Protein AF-A0A2U8WCH0-F1 (afdb_monomer)

Secondary structure (DSSP, 8-state):
--TT--HHHHHHH-HHHHHTPPTTS-HHHHHHHHIIIIITTTT--SBTTB-HHHHHHH-HHHHHHT--HHHHIIIIITTTT--SBTTB-HHHHHHH-HHHHHHT--HHHHIIIIITTTT----

Mean predicted aligned error: 2.62 Å

Sequence (123 aa):
MTGDFDAGYYLAQNPDVAAATPAGRDASSWALQHYLNHGAGEGRDPNPYFDTSYYLAQNPDVAASGLNPMLHYQEFGWREGRNPSAAFDTNAYLEKYPDVAQAHIDPLEHYLQFGAQEGRILT

Structure (mmCIF, N/CA/C/O backbone):
data_AF-A0A2U8WCH0-F1
#
_entry.id   AF-A0A2U8WCH0-F1
#
loop_
_atom_site.group_PDB
_atom_site.id
_atom_site.type_symbol
_atom_site.label_atom_id
_atom_site.label_alt_id
_atom_site.label_comp_id
_atom_site.label_asym_id
_atom_site.label_entity_id
_atom_site.label_seq_id
_atom_site.pdbx_PDB_ins_code
_atom_site.Cartn_x
_atom_site.Cartn_y
_atom_site.Cartn_z
_atom_site.occupancy
_atom_site.B_iso_or_equiv
_atom_site.auth_seq_id
_atom_site.auth_comp_id
_atom_site.auth_asym_id
_atom_site.auth_atom_id
_atom_site.pdbx_PDB_model_num
ATOM 1 N N . MET A 1 1 ? 5.726 11.633 -2.650 1.00 47.94 1 MET A N 1
ATOM 2 C CA . MET A 1 1 ? 4.986 10.876 -1.627 1.00 47.94 1 MET A CA 1
ATOM 3 C C . MET A 1 1 ? 4.292 9.750 -2.348 1.00 47.94 1 MET A C 1
ATOM 5 O O . MET A 1 1 ? 3.491 10.031 -3.224 1.00 47.94 1 MET A O 1
ATOM 9 N N . THR A 1 2 ? 4.649 8.516 -2.043 1.00 62.00 2 THR A N 1
ATOM 10 C CA . THR A 1 2 ? 3.859 7.337 -2.411 1.00 62.00 2 THR A CA 1
ATOM 11 C C . THR A 1 2 ? 3.884 6.432 -1.196 1.00 62.00 2 THR A C 1
ATOM 13 O O . THR A 1 2 ? 4.420 5.348 -1.296 1.00 62.00 2 THR A O 1
ATOM 16 N N . GLY A 1 3 ? 3.461 6.949 -0.032 1.00 79.38 3 GLY A N 1
ATOM 17 C CA . GLY A 1 3 ? 3.783 6.436 1.313 1.00 79.38 3 GLY A CA 1
ATOM 18 C C . GLY A 1 3 ? 3.632 4.925 1.515 1.00 79.38 3 GLY A C 1
ATOM 19 O O . GLY A 1 3 ? 4.412 4.348 2.266 1.00 79.38 3 GLY A O 1
ATOM 20 N N . ASP A 1 4 ? 2.728 4.294 0.764 1.00 91.06 4 ASP A N 1
ATOM 21 C CA . ASP A 1 4 ? 2.444 2.857 0.812 1.00 91.06 4 ASP A CA 1
ATOM 22 C C . ASP A 1 4 ? 3.214 2.035 -0.230 1.00 91.06 4 ASP A C 1
ATOM 24 O O . ASP A 1 4 ? 3.039 0.828 -0.315 1.00 91.06 4 ASP A O 1
ATOM 28 N N . PHE A 1 5 ? 4.048 2.643 -1.066 1.00 97.31 5 PHE A N 1
ATOM 29 C CA . PHE A 1 5 ? 4.854 1.928 -2.047 1.00 97.31 5 PHE A CA 1
ATOM 30 C C . PHE A 1 5 ? 6.246 1.640 -1.487 1.00 97.31 5 PHE A C 1
ATOM 32 O O . PHE A 1 5 ? 7.052 2.553 -1.287 1.00 97.31 5 PHE A O 1
ATOM 39 N N . ASP A 1 6 ? 6.555 0.360 -1.310 1.00 96.88 6 ASP A N 1
ATOM 40 C CA . ASP A 1 6 ? 7.882 -0.114 -0.943 1.00 96.88 6 ASP A CA 1
ATOM 41 C C . ASP A 1 6 ? 8.604 -0.613 -2.199 1.00 96.88 6 ASP A C 1
ATOM 43 O O . ASP A 1 6 ? 8.414 -1.736 -2.667 1.00 96.88 6 ASP A O 1
ATOM 47 N N . ALA A 1 7 ? 9.475 0.234 -2.752 1.00 96.50 7 ALA A N 1
ATOM 48 C CA . ALA A 1 7 ? 10.252 -0.110 -3.937 1.00 96.50 7 ALA A CA 1
ATOM 49 C C . ALA A 1 7 ? 11.180 -1.316 -3.724 1.00 96.50 7 ALA A C 1
ATOM 51 O O . ALA A 1 7 ? 11.411 -2.081 -4.661 1.00 96.50 7 ALA A O 1
ATOM 52 N N . GLY A 1 8 ? 11.722 -1.484 -2.514 1.00 96.62 8 GLY A N 1
ATOM 53 C CA . GLY A 1 8 ? 12.614 -2.593 -2.192 1.00 96.62 8 GLY A CA 1
ATOM 54 C C . GLY A 1 8 ? 11.855 -3.914 -2.188 1.00 96.62 8 GLY A C 1
ATOM 55 O O . GLY A 1 8 ? 12.265 -4.858 -2.865 1.00 96.62 8 GLY A O 1
ATOM 56 N N . TYR A 1 9 ? 10.715 -3.950 -1.494 1.00 97.69 9 TYR A N 1
ATOM 57 C CA . TYR A 1 9 ? 9.790 -5.079 -1.528 1.00 97.69 9 TYR A CA 1
ATOM 58 C C . TYR A 1 9 ? 9.335 -5.376 -2.957 1.00 97.69 9 TYR A C 1
ATOM 60 O O . TYR A 1 9 ? 9.467 -6.507 -3.424 1.00 97.69 9 TYR A O 1
ATOM 68 N N . TYR A 1 10 ? 8.867 -4.357 -3.677 1.00 98.44 10 TYR A N 1
ATOM 69 C CA . TYR A 1 10 ? 8.320 -4.523 -5.014 1.00 98.44 10 TYR A CA 1
ATOM 70 C C . TYR A 1 10 ? 9.349 -5.109 -5.983 1.00 98.44 10 TYR A C 1
ATOM 72 O O . TYR A 1 10 ? 9.050 -6.073 -6.678 1.00 98.44 10 TYR A O 1
ATOM 80 N N . LEU A 1 11 ? 10.580 -4.592 -6.014 1.00 98.25 11 LEU A N 1
ATOM 81 C CA . LEU A 1 11 ? 11.630 -5.141 -6.878 1.00 98.25 11 LEU A CA 1
ATOM 82 C C . LEU A 1 11 ? 12.076 -6.544 -6.443 1.00 98.25 11 LEU A C 1
ATOM 84 O O . LEU A 1 11 ? 12.410 -7.362 -7.299 1.00 98.25 11 LEU A O 1
ATOM 88 N N . ALA A 1 12 ? 12.055 -6.847 -5.142 1.00 98.31 12 ALA A N 1
ATOM 89 C CA . ALA A 1 12 ? 12.371 -8.181 -4.640 1.00 98.31 12 ALA A CA 1
ATOM 90 C C . ALA A 1 12 ? 11.314 -9.227 -5.039 1.00 98.31 12 ALA A C 1
ATOM 92 O O . ALA A 1 12 ? 11.678 -10.350 -5.384 1.00 98.31 12 ALA A O 1
ATOM 93 N N . GLN A 1 13 ? 10.027 -8.862 -5.030 1.00 98.44 13 GLN A N 1
ATOM 94 C CA . GLN A 1 13 ? 8.932 -9.739 -5.467 1.00 98.44 13 GLN A CA 1
ATOM 95 C C . GLN A 1 13 ? 8.794 -9.822 -6.991 1.00 98.44 13 GLN A C 1
ATOM 97 O O . GLN A 1 13 ? 8.196 -10.765 -7.504 1.00 98.44 13 GLN A O 1
ATOM 102 N N . ASN A 1 14 ? 9.369 -8.865 -7.726 1.00 98.44 14 ASN A N 1
ATOM 103 C CA . ASN A 1 14 ? 9.230 -8.743 -9.176 1.00 98.44 14 ASN A CA 1
ATOM 104 C C . ASN A 1 14 ? 10.602 -8.710 -9.880 1.00 98.44 14 ASN A C 1
ATOM 106 O O . ASN A 1 14 ? 11.029 -7.654 -10.365 1.00 98.44 14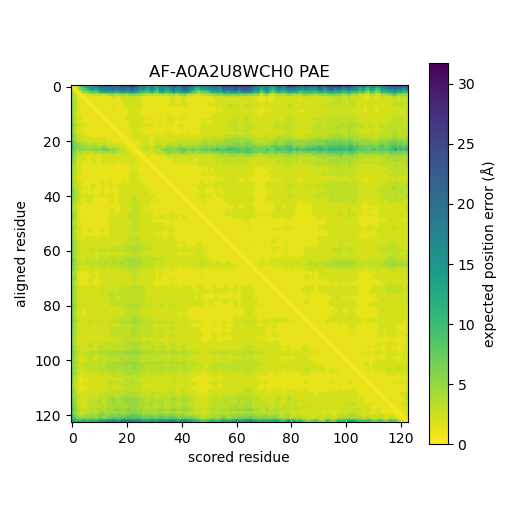 ASN A O 1
ATOM 110 N N . PRO A 1 15 ? 11.317 -9.856 -9.957 1.00 98.25 15 PRO A N 1
ATOM 111 C CA . PRO A 1 15 ? 12.658 -9.919 -10.540 1.00 98.25 15 PRO A CA 1
ATOM 112 C C . PRO A 1 15 ? 12.717 -9.507 -12.014 1.00 98.25 15 PRO A C 1
ATOM 114 O O . PRO A 1 15 ? 13.752 -9.029 -12.474 1.00 98.25 15 PRO A O 1
ATOM 117 N N . ASP A 1 16 ? 11.619 -9.676 -12.753 1.00 98.56 16 ASP A N 1
ATOM 118 C CA . ASP A 1 16 ? 11.474 -9.216 -14.134 1.00 98.56 16 ASP A CA 1
ATOM 119 C C . ASP A 1 16 ? 11.569 -7.686 -14.230 1.00 98.56 16 ASP A C 1
ATOM 121 O O . ASP A 1 16 ? 12.306 -7.155 -15.062 1.00 98.56 16 ASP A O 1
ATOM 125 N N . VAL A 1 17 ? 10.911 -6.972 -13.314 1.00 98.31 17 VAL A N 1
ATOM 126 C CA . VAL A 1 17 ? 10.961 -5.507 -13.233 1.00 98.31 17 VAL A CA 1
ATOM 127 C C . VAL A 1 17 ? 12.332 -5.042 -12.756 1.00 98.31 17 VAL A C 1
ATOM 129 O O . VAL A 1 17 ? 12.883 -4.083 -13.300 1.00 98.31 17 VAL A O 1
ATOM 132 N N . ALA A 1 18 ? 12.919 -5.739 -11.779 1.00 97.69 18 ALA A N 1
ATOM 133 C CA . ALA A 1 18 ? 14.263 -5.443 -11.292 1.00 97.69 18 ALA A CA 1
ATOM 134 C C . ALA A 1 18 ? 15.319 -5.586 -12.394 1.00 97.69 18 ALA A C 1
ATOM 136 O O . ALA A 1 18 ? 16.123 -4.670 -12.590 1.00 97.69 18 ALA A O 1
ATOM 137 N N . ALA A 1 19 ? 15.274 -6.674 -13.166 1.00 97.44 19 ALA A N 1
ATOM 138 C CA . ALA A 1 19 ? 16.180 -6.909 -14.289 1.00 97.44 19 ALA A CA 1
ATOM 139 C C . ALA A 1 19 ? 16.009 -5.885 -15.425 1.00 97.44 19 ALA A C 1
ATOM 141 O O . ALA A 1 19 ? 16.964 -5.603 -16.146 1.00 97.44 19 ALA A O 1
ATOM 142 N N . ALA A 1 20 ? 14.815 -5.305 -15.567 1.00 97.06 20 ALA A N 1
ATOM 143 C CA . ALA A 1 20 ? 14.510 -4.288 -16.568 1.00 97.06 20 ALA A CA 1
ATOM 144 C C . ALA A 1 20 ? 14.905 -2.856 -16.156 1.00 97.06 20 ALA A C 1
ATOM 146 O O . ALA A 1 20 ? 14.677 -1.926 -16.932 1.00 97.06 20 ALA A O 1
ATOM 147 N N . THR A 1 21 ? 15.500 -2.651 -14.972 1.00 95.62 21 THR A N 1
ATOM 148 C CA . THR A 1 21 ? 15.913 -1.317 -14.505 1.00 95.62 21 THR A CA 1
ATOM 149 C C . THR A 1 21 ? 16.948 -0.705 -15.462 1.00 95.62 21 THR A C 1
ATOM 151 O O . THR A 1 21 ? 18.054 -1.237 -15.589 1.00 95.62 21 THR A O 1
ATOM 154 N N . PRO A 1 22 ? 16.647 0.426 -16.132 1.00 94.25 22 PRO A N 1
ATOM 155 C CA . PRO A 1 22 ? 17.587 1.050 -17.056 1.00 94.25 22 PRO A CA 1
ATOM 156 C C . PRO A 1 22 ? 18.856 1.539 -16.350 1.00 94.25 22 PRO A C 1
ATOM 158 O O . PRO A 1 22 ? 18.798 2.101 -15.254 1.00 94.25 22 PRO A O 1
ATOM 161 N N . ALA A 1 23 ? 20.008 1.393 -17.007 1.00 92.81 23 ALA A N 1
ATOM 162 C CA . ALA A 1 23 ? 21.273 1.900 -16.486 1.00 92.81 23 ALA A CA 1
ATOM 163 C C . ALA A 1 23 ? 21.193 3.412 -16.202 1.00 92.81 23 ALA A C 1
ATOM 165 O O . ALA A 1 23 ? 20.728 4.190 -17.034 1.00 92.81 23 ALA A O 1
ATOM 166 N N . GLY A 1 24 ? 21.652 3.823 -15.018 1.00 91.12 24 GLY A N 1
ATOM 167 C CA . GLY A 1 24 ? 21.625 5.222 -14.579 1.00 91.12 24 GLY A CA 1
ATOM 168 C C . GLY A 1 24 ? 20.251 5.732 -14.127 1.00 91.12 24 GLY A C 1
ATOM 169 O O . GLY A 1 24 ? 20.147 6.897 -13.745 1.00 91.12 24 GLY A O 1
ATOM 170 N N . ARG A 1 25 ? 19.207 4.894 -14.140 1.00 92.38 25 ARG A N 1
ATOM 171 C CA . ARG A 1 25 ? 17.898 5.234 -13.580 1.00 92.38 25 ARG A CA 1
ATOM 172 C C . ARG A 1 25 ? 17.844 4.880 -12.094 1.00 92.38 25 ARG A C 1
ATOM 174 O O . ARG A 1 25 ? 18.312 3.821 -11.690 1.00 92.38 25 ARG A O 1
ATOM 181 N N . ASP A 1 26 ? 17.237 5.754 -11.294 1.00 95.00 26 ASP A N 1
ATOM 182 C CA . ASP A 1 26 ? 16.922 5.448 -9.897 1.00 95.00 26 ASP A CA 1
ATOM 183 C C . ASP A 1 26 ? 15.940 4.267 -9.813 1.00 95.00 26 ASP A C 1
ATOM 185 O O . ASP A 1 26 ? 14.867 4.298 -10.426 1.00 95.00 2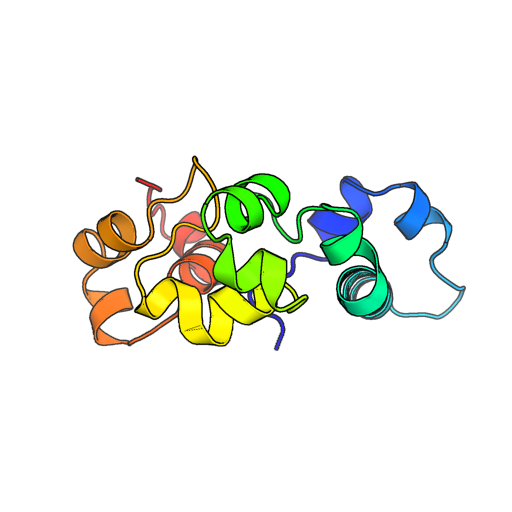6 ASP A O 1
ATOM 189 N N . ALA A 1 27 ? 16.320 3.230 -9.063 1.00 94.44 27 ALA A N 1
ATOM 190 C CA . ALA A 1 27 ? 15.567 1.982 -8.966 1.00 94.44 27 ALA A CA 1
ATOM 191 C C . ALA A 1 27 ? 14.192 2.197 -8.321 1.00 94.44 27 ALA A C 1
ATOM 193 O O . ALA A 1 27 ? 13.205 1.631 -8.787 1.00 94.44 27 ALA A O 1
ATOM 194 N N . SER A 1 28 ? 14.100 3.070 -7.314 1.00 95.25 28 SER A N 1
ATOM 195 C CA . SER A 1 28 ? 12.834 3.375 -6.643 1.00 95.25 28 SER A CA 1
ATOM 196 C C . SER A 1 28 ? 11.861 4.097 -7.570 1.00 95.25 28 SER A C 1
ATOM 198 O O . SER A 1 28 ? 10.704 3.700 -7.703 1.00 95.25 28 SER A O 1
ATOM 200 N N . SER A 1 29 ? 12.345 5.110 -8.290 1.00 95.50 29 SER A N 1
ATOM 201 C CA . SER A 1 29 ? 11.562 5.837 -9.294 1.00 95.50 29 SER A CA 1
ATOM 202 C C . SER A 1 29 ? 11.149 4.947 -10.471 1.00 95.50 29 SER A C 1
ATOM 204 O O . SER A 1 29 ? 10.086 5.146 -11.061 1.00 95.50 29 SER A O 1
ATOM 206 N N . TRP A 1 30 ? 11.987 3.978 -10.851 1.00 97.06 30 TRP A N 1
ATOM 207 C CA . TRP A 1 30 ? 11.646 2.964 -11.849 1.00 97.06 30 TRP A CA 1
ATOM 208 C C . TRP A 1 30 ? 10.533 2.035 -11.359 1.00 97.06 30 TRP A C 1
ATOM 210 O O . TRP A 1 30 ? 9.508 1.919 -12.029 1.00 97.06 30 TRP A O 1
ATOM 220 N N . ALA A 1 31 ? 10.713 1.433 -10.183 1.00 97.94 31 ALA A N 1
ATOM 221 C CA . ALA A 1 31 ? 9.768 0.511 -9.565 1.00 97.94 31 ALA A CA 1
ATOM 222 C C . ALA A 1 31 ? 8.383 1.143 -9.412 1.00 97.94 31 ALA A C 1
ATOM 224 O O . ALA A 1 31 ? 7.384 0.560 -9.835 1.00 97.94 31 ALA A O 1
ATOM 225 N N . LEU A 1 32 ? 8.340 2.369 -8.884 1.00 97.19 32 LEU A N 1
ATOM 226 C CA . LEU A 1 32 ? 7.093 3.092 -8.695 1.00 97.19 32 LEU A CA 1
ATOM 227 C C . LEU A 1 32 ? 6.399 3.364 -10.032 1.00 97.19 32 LEU A C 1
ATOM 229 O O . LEU A 1 32 ? 5.205 3.110 -10.164 1.00 97.19 32 LEU A O 1
ATOM 233 N N . GLN A 1 33 ? 7.132 3.841 -11.045 1.00 97.19 33 GLN A N 1
ATOM 234 C CA . GLN A 1 33 ? 6.536 4.068 -12.362 1.00 97.19 33 GLN A CA 1
ATOM 235 C C . GLN A 1 33 ? 6.000 2.763 -12.966 1.00 97.19 33 GLN A C 1
ATOM 237 O O . GLN A 1 33 ? 4.913 2.768 -13.540 1.00 97.19 33 GLN A O 1
ATOM 242 N N . HIS A 1 34 ? 6.732 1.653 -12.828 1.00 98.25 34 HIS A N 1
ATOM 243 C CA . HIS A 1 34 ? 6.256 0.355 -13.299 1.00 98.25 34 HIS A CA 1
ATOM 244 C C . HIS A 1 34 ? 4.964 -0.051 -12.591 1.00 98.25 34 HIS A C 1
ATOM 246 O O . HIS A 1 34 ? 4.003 -0.444 -13.245 1.00 98.25 34 HIS A O 1
ATOM 252 N N . TYR A 1 35 ? 4.913 0.061 -11.263 1.00 98.25 35 TYR A N 1
ATOM 253 C CA . TYR A 1 35 ? 3.716 -0.267 -10.495 1.00 98.25 35 TYR A CA 1
ATOM 254 C C . TYR A 1 35 ? 2.501 0.567 -10.9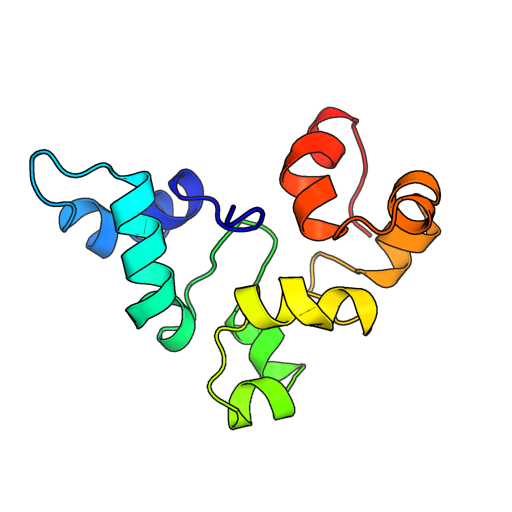09 1.00 98.25 35 TYR A C 1
ATOM 256 O O . TYR A 1 35 ? 1.442 0.008 -11.194 1.00 98.25 35 TYR A O 1
ATOM 264 N N . LEU A 1 36 ? 2.670 1.888 -11.000 1.00 96.75 36 LEU A N 1
ATOM 265 C CA . LEU A 1 36 ? 1.586 2.802 -11.351 1.00 96.75 36 LEU A CA 1
ATOM 266 C C . LEU A 1 36 ? 1.042 2.559 -12.765 1.00 96.75 36 LEU A C 1
ATOM 268 O O . LEU A 1 36 ? -0.165 2.653 -12.965 1.00 96.75 36 LEU A O 1
ATOM 272 N N . ASN A 1 37 ? 1.913 2.233 -13.724 1.00 97.38 37 ASN A N 1
ATOM 273 C CA . ASN A 1 37 ? 1.525 2.062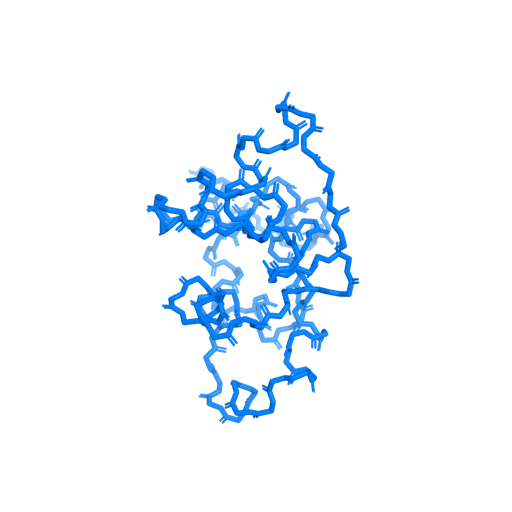 -15.127 1.00 97.38 37 ASN A CA 1
ATOM 274 C C . ASN A 1 37 ? 1.090 0.633 -15.485 1.00 97.38 37 ASN A C 1
ATOM 276 O O . ASN A 1 37 ? 0.325 0.454 -16.430 1.00 97.38 37 ASN A O 1
ATOM 280 N N . HIS A 1 38 ? 1.614 -0.373 -14.781 1.00 98.00 38 HIS A N 1
ATOM 281 C CA . HIS A 1 38 ? 1.472 -1.786 -15.143 1.00 98.00 38 HIS A CA 1
ATOM 282 C C . HIS A 1 38 ? 1.164 -2.656 -13.927 1.00 98.00 38 HIS A C 1
ATOM 284 O O . HIS A 1 38 ? 0.151 -3.349 -13.909 1.00 98.00 38 HIS A O 1
ATOM 290 N N . GLY A 1 39 ? 2.004 -2.589 -12.890 1.00 97.94 39 GLY A N 1
ATOM 291 C CA . GLY A 1 39 ? 1.994 -3.563 -11.797 1.00 97.94 39 GLY A CA 1
ATOM 292 C C . GLY A 1 39 ? 0.660 -3.698 -11.071 1.00 97.94 39 GLY A C 1
ATOM 293 O O . GLY A 1 39 ? 0.235 -4.816 -10.804 1.00 97.94 39 GLY A O 1
ATOM 294 N N . ALA A 1 40 ? -0.034 -2.589 -10.818 1.00 97.50 40 ALA A N 1
ATOM 295 C CA . ALA A 1 40 ? -1.368 -2.629 -10.225 1.00 97.50 40 ALA A CA 1
ATOM 296 C C . ALA A 1 40 ? -2.387 -3.390 -11.093 1.00 97.50 40 ALA A C 1
ATOM 298 O O . ALA A 1 40 ? -3.144 -4.210 -10.582 1.00 97.50 40 ALA A O 1
ATOM 299 N N . GLY A 1 41 ? -2.388 -3.151 -12.409 1.00 96.88 41 GLY A N 1
ATOM 300 C CA . GLY A 1 41 ? -3.260 -3.865 -13.349 1.00 96.88 41 GLY A CA 1
ATOM 301 C C . GLY A 1 41 ? -2.865 -5.333 -13.540 1.00 96.88 41 GLY A C 1
ATOM 302 O O . GLY A 1 41 ? -3.699 -6.158 -13.898 1.00 96.88 41 GLY A O 1
ATOM 303 N N . GLU A 1 42 ? -1.606 -5.665 -13.263 1.00 97.94 42 GLU A N 1
ATOM 304 C CA . GLU A 1 42 ? -1.075 -7.030 -13.245 1.00 97.94 42 GLU A CA 1
ATOM 305 C C . GLU A 1 42 ? -1.320 -7.751 -11.907 1.00 97.94 42 GLU A C 1
ATOM 307 O O . GLU A 1 42 ? -0.941 -8.912 -11.765 1.00 97.94 42 GLU A O 1
ATOM 312 N N . GLY A 1 43 ? -1.948 -7.090 -10.927 1.00 98.06 43 GLY A N 1
ATOM 313 C CA . GLY A 1 43 ? -2.240 -7.672 -9.618 1.00 98.06 43 GLY A CA 1
ATOM 314 C C . GLY A 1 43 ? -1.031 -7.782 -8.685 1.00 98.06 43 GLY A C 1
ATOM 315 O O . GLY A 1 43 ? -1.082 -8.566 -7.744 1.00 98.06 43 GLY A O 1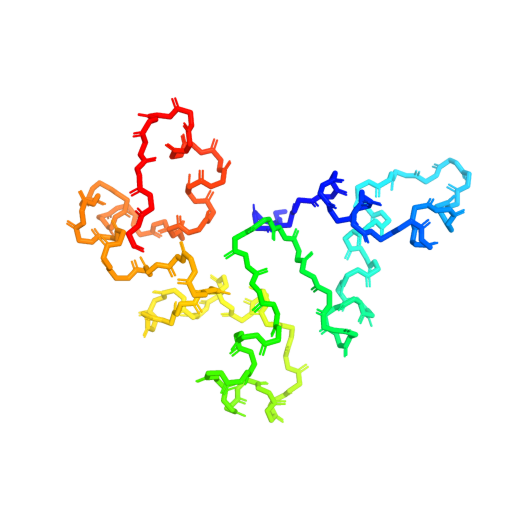
ATOM 316 N N . ARG A 1 44 ? 0.058 -7.045 -8.944 1.00 98.62 44 ARG A N 1
ATOM 317 C CA . ARG A 1 44 ? 1.273 -7.054 -8.111 1.00 98.62 44 ARG A CA 1
ATOM 318 C C . ARG A 1 44 ? 1.072 -6.222 -6.847 1.00 98.62 44 ARG A C 1
ATOM 320 O O . ARG A 1 44 ? 0.387 -5.202 -6.882 1.00 98.62 44 ARG A O 1
ATOM 327 N N . ASP A 1 45 ? 1.739 -6.603 -5.767 1.00 98.69 45 ASP A N 1
ATOM 328 C CA . ASP A 1 45 ? 1.575 -5.955 -4.464 1.00 98.69 45 ASP A CA 1
ATOM 329 C C . ASP A 1 45 ? 2.609 -4.834 -4.249 1.00 98.69 45 ASP A C 1
ATOM 331 O O . ASP A 1 45 ? 3.804 -5.064 -4.456 1.00 98.69 45 ASP A O 1
ATOM 335 N N . PRO A 1 46 ? 2.197 -3.613 -3.851 1.00 98.25 46 PRO A N 1
ATOM 336 C CA . PRO A 1 46 ? 3.099 -2.468 -3.697 1.00 98.25 46 PRO A CA 1
ATOM 337 C C . PRO A 1 46 ? 3.932 -2.498 -2.410 1.00 98.25 46 PRO A C 1
ATOM 339 O O . PRO A 1 46 ? 4.945 -1.804 -2.327 1.00 98.25 46 PRO A O 1
ATOM 342 N N . ASN A 1 47 ? 3.500 -3.257 -1.401 1.00 98.00 47 ASN A N 1
ATOM 343 C CA . ASN A 1 47 ? 4.158 -3.413 -0.105 1.00 98.00 47 ASN A CA 1
ATOM 344 C C . ASN A 1 47 ? 3.710 -4.737 0.560 1.00 98.00 47 ASN A C 1
ATOM 346 O O . ASN A 1 47 ? 2.769 -5.362 0.075 1.00 98.00 47 ASN A O 1
ATOM 350 N N . PRO A 1 48 ? 4.325 -5.163 1.681 1.00 97.12 48 PRO A N 1
ATOM 351 C CA . PRO A 1 48 ? 4.012 -6.445 2.327 1.00 97.12 48 PRO A CA 1
ATOM 352 C C . PRO A 1 48 ? 2.585 -6.618 2.879 1.00 97.12 48 PRO A C 1
ATOM 354 O O . PRO A 1 48 ? 2.207 -7.740 3.206 1.00 97.12 48 PRO A O 1
ATOM 357 N N . TYR A 1 49 ? 1.826 -5.535 3.057 1.00 98.00 49 TYR A N 1
ATOM 358 C CA . TYR A 1 49 ? 0.529 -5.523 3.748 1.00 98.00 49 TYR A CA 1
ATOM 359 C C . TYR A 1 49 ? -0.625 -5.011 2.878 1.00 98.00 49 TYR A C 1
ATOM 361 O O . TYR A 1 49 ? -1.756 -4.909 3.361 1.00 98.00 49 TYR A O 1
ATOM 369 N N . PHE A 1 50 ? -0.361 -4.730 1.602 1.00 98.50 50 PHE A N 1
ATOM 370 C CA . PHE A 1 50 ? -1.373 -4.426 0.601 1.00 98.50 50 PHE A CA 1
ATOM 371 C C . PHE A 1 50 ? -1.425 -5.565 -0.410 1.00 98.50 50 PHE A C 1
ATOM 373 O O . PHE A 1 50 ? -0.451 -5.796 -1.117 1.00 98.50 50 PHE A O 1
ATOM 380 N N . ASP A 1 51 ? -2.563 -6.247 -0.480 1.00 98.75 51 ASP A N 1
ATOM 381 C CA . ASP A 1 51 ? -2.815 -7.311 -1.450 1.00 98.75 51 ASP A CA 1
ATOM 382 C C . ASP A 1 51 ? -3.746 -6.752 -2.525 1.00 98.75 51 ASP A C 1
ATOM 384 O O . ASP A 1 51 ? -4.934 -6.500 -2.292 1.00 98.75 51 ASP A O 1
ATOM 388 N N . THR A 1 52 ? -3.192 -6.531 -3.713 1.00 98.56 52 THR A N 1
ATOM 389 C CA . THR A 1 52 ? -3.899 -5.900 -4.829 1.00 98.56 52 THR A CA 1
ATOM 390 C C . THR A 1 52 ? -5.102 -6.723 -5.275 1.00 98.56 52 THR A C 1
ATOM 392 O O . THR A 1 52 ? -6.177 -6.178 -5.545 1.00 98.56 52 THR A O 1
ATOM 395 N N . SER A 1 53 ? -4.939 -8.043 -5.335 1.00 98.50 53 SER A N 1
ATOM 396 C CA . SER A 1 53 ? -5.991 -8.949 -5.793 1.00 98.50 53 SER A CA 1
ATOM 397 C C . SER A 1 53 ? -7.119 -9.038 -4.768 1.00 98.50 53 SER A C 1
ATOM 399 O O . SER A 1 53 ? -8.295 -8.954 -5.132 1.00 98.50 53 SER A O 1
ATOM 401 N N . TYR A 1 54 ? -6.774 -9.145 -3.484 1.00 98.75 54 TYR A N 1
ATOM 402 C CA . TYR A 1 54 ? -7.726 -9.082 -2.381 1.00 98.75 54 TYR A CA 1
ATOM 403 C C . TYR A 1 54 ? -8.490 -7.760 -2.394 1.00 98.75 54 TYR A C 1
ATOM 405 O O . TYR A 1 54 ? -9.721 -7.768 -2.359 1.00 98.75 54 TYR A O 1
ATOM 413 N N . TYR A 1 55 ? -7.784 -6.630 -2.489 1.00 98.75 55 TYR A N 1
ATOM 414 C CA . TYR A 1 55 ? -8.408 -5.315 -2.428 1.00 98.75 55 TYR A CA 1
ATOM 415 C C . TYR A 1 55 ? -9.429 -5.131 -3.548 1.00 98.75 55 TYR A C 1
ATOM 417 O O . TYR A 1 55 ? -10.558 -4.726 -3.285 1.00 98.75 55 TYR A O 1
ATOM 425 N N . LEU A 1 56 ? -9.083 -5.487 -4.787 1.00 98.69 56 LEU A N 1
ATOM 426 C CA . LEU A 1 56 ? -10.009 -5.389 -5.917 1.00 98.69 56 LEU A CA 1
ATOM 427 C C . LEU A 1 56 ? -11.186 -6.369 -5.799 1.00 98.69 56 LEU A C 1
ATOM 429 O O . LEU A 1 56 ? -12.305 -6.022 -6.174 1.00 98.69 56 LEU A O 1
ATOM 433 N N . ALA A 1 57 ? -10.971 -7.564 -5.243 1.00 98.50 57 ALA A N 1
ATOM 434 C CA . ALA A 1 57 ? -12.044 -8.528 -5.006 1.00 98.50 57 ALA A CA 1
ATOM 435 C C . ALA A 1 57 ? -13.042 -8.054 -3.934 1.00 98.50 57 ALA A C 1
ATOM 437 O O . ALA A 1 57 ? -14.244 -8.278 -4.079 1.00 98.50 57 ALA A O 1
ATOM 438 N N . GLN A 1 58 ? -12.562 -7.388 -2.877 1.00 98.62 58 GLN A N 1
ATOM 439 C CA . GLN A 1 58 ? -13.415 -6.820 -1.826 1.00 98.62 58 GLN A CA 1
ATOM 440 C C . GLN A 1 58 ? -14.081 -5.502 -2.239 1.00 98.62 58 GLN A C 1
ATOM 442 O O . GLN A 1 58 ? -15.082 -5.111 -1.644 1.00 98.62 58 GLN A O 1
ATOM 447 N N . ASN A 1 59 ? -13.554 -4.829 -3.266 1.00 98.56 59 ASN A N 1
ATOM 448 C CA . ASN A 1 59 ? -13.993 -3.505 -3.698 1.00 98.56 59 ASN A CA 1
ATOM 449 C C . ASN A 1 59 ? -14.352 -3.487 -5.199 1.00 98.56 59 ASN A C 1
ATOM 451 O O . ASN A 1 59 ? -13.603 -2.930 -6.012 1.00 98.56 59 ASN A O 1
ATOM 455 N N . PRO A 1 60 ? -15.496 -4.085 -5.599 1.00 98.38 60 PRO A N 1
ATOM 456 C CA . PRO A 1 60 ? -15.887 -4.186 -7.007 1.00 98.38 60 PRO A CA 1
ATOM 457 C C . PRO A 1 60 ? -16.087 -2.836 -7.704 1.00 98.38 60 PRO A C 1
ATOM 459 O O . PRO A 1 60 ? -15.934 -2.746 -8.919 1.00 98.38 60 PRO A O 1
ATOM 462 N N . ASP A 1 61 ? -16.428 -1.788 -6.954 1.00 98.44 61 ASP A N 1
ATOM 463 C CA . ASP A 1 61 ? -16.528 -0.412 -7.441 1.00 98.44 61 ASP A CA 1
ATOM 464 C C . ASP A 1 61 ? -15.165 0.129 -7.895 1.00 98.44 61 ASP A C 1
ATOM 466 O O . ASP A 1 61 ? -15.052 0.705 -8.980 1.00 98.44 61 ASP A O 1
ATOM 470 N N . VAL A 1 62 ? -14.110 -0.142 -7.123 1.00 98.25 62 VAL A N 1
ATOM 471 C CA . VAL A 1 62 ? -12.731 0.221 -7.476 1.00 98.25 62 VAL A CA 1
ATOM 472 C C . VAL A 1 62 ? -12.279 -0.582 -8.687 1.00 98.25 62 VAL A C 1
ATOM 474 O O . VAL A 1 62 ? -11.775 -0.002 -9.649 1.00 98.25 62 VAL A O 1
ATOM 477 N N . ALA A 1 63 ? -12.547 -1.891 -8.701 1.00 97.81 63 ALA A N 1
ATOM 478 C CA . ALA A 1 63 ? -12.240 -2.744 -9.846 1.00 97.81 63 ALA A CA 1
ATOM 479 C C . ALA A 1 63 ? -12.928 -2.263 -11.136 1.00 97.81 63 ALA A C 1
ATOM 481 O O . ALA A 1 63 ? -12.287 -2.183 -12.183 1.00 97.81 63 ALA A O 1
ATOM 482 N N . ALA A 1 64 ? -14.206 -1.880 -11.064 1.00 97.94 64 ALA A N 1
ATOM 483 C CA . ALA A 1 64 ? -14.951 -1.356 -12.208 1.00 97.94 64 ALA A CA 1
ATOM 484 C C . ALA A 1 64 ? -14.459 0.028 -12.668 1.00 97.94 64 ALA A C 1
ATOM 486 O O . ALA A 1 64 ? -14.570 0.350 -13.851 1.00 97.94 64 ALA A O 1
ATOM 487 N N . SER A 1 65 ? -13.916 0.843 -11.758 1.00 96.75 65 SER A N 1
ATOM 488 C CA . SER A 1 65 ? -13.387 2.174 -12.083 1.00 96.75 65 SER A CA 1
ATOM 489 C C . SER A 1 65 ? -12.062 2.138 -12.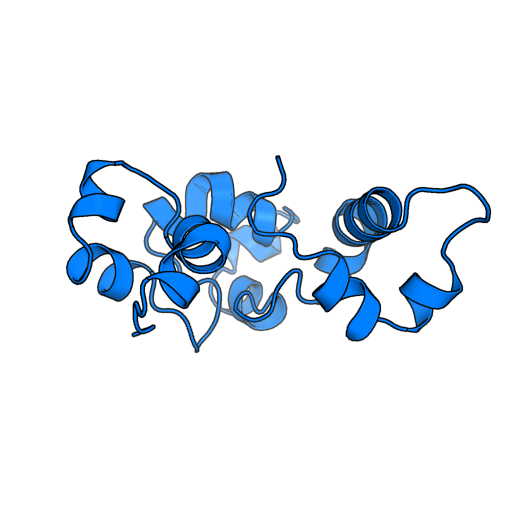856 1.00 96.75 65 SER A C 1
ATOM 491 O O . SER A 1 65 ? -11.733 3.099 -13.550 1.00 96.75 65 SER A O 1
ATOM 493 N N . GLY A 1 66 ? -11.291 1.052 -12.726 1.00 94.75 66 GLY A N 1
ATOM 494 C CA . GLY A 1 66 ? -9.933 0.950 -13.268 1.00 94.75 66 GLY A CA 1
ATOM 495 C C . GLY A 1 66 ? -8.899 1.836 -12.560 1.00 94.75 66 GLY A C 1
ATOM 496 O O . GLY A 1 66 ? -7.785 1.982 -13.062 1.00 94.75 66 GLY A O 1
ATOM 497 N N . LEU A 1 67 ? -9.244 2.444 -11.418 1.00 95.81 67 LEU A N 1
ATOM 498 C CA . LEU A 1 67 ? -8.295 3.188 -10.591 1.00 95.81 67 LEU A CA 1
ATOM 499 C C . LEU A 1 67 ? -7.216 2.259 -10.024 1.00 95.81 67 LEU A C 1
ATOM 501 O O . LEU A 1 67 ? -7.458 1.086 -9.739 1.00 95.81 67 LEU A O 1
ATOM 505 N N . ASN A 1 68 ? -6.019 2.809 -9.807 1.00 97.50 68 ASN A N 1
ATOM 506 C CA . ASN A 1 68 ? -4.967 2.094 -9.096 1.00 97.50 68 ASN A CA 1
ATOM 507 C C . ASN A 1 68 ? -5.430 1.828 -7.644 1.00 97.50 68 ASN A C 1
ATOM 509 O O . ASN A 1 68 ? -5.763 2.785 -6.941 1.00 97.50 68 ASN A O 1
ATOM 513 N N . PRO A 1 69 ? -5.444 0.569 -7.175 1.00 98.12 69 PRO A N 1
ATOM 514 C CA . PRO A 1 69 ? -6.038 0.202 -5.893 1.00 98.12 69 PRO A CA 1
ATOM 515 C C . PRO A 1 69 ? -5.284 0.779 -4.693 1.00 98.12 69 PRO A C 1
ATOM 517 O O . PRO A 1 69 ? -5.924 1.201 -3.734 1.00 98.12 69 PRO A O 1
ATOM 520 N N . MET A 1 70 ? -3.951 0.874 -4.760 1.00 97.81 70 MET A N 1
ATOM 521 C CA . MET A 1 70 ? -3.159 1.518 -3.705 1.00 97.81 70 MET A CA 1
ATOM 522 C C . MET A 1 70 ? -3.488 3.009 -3.618 1.00 97.81 70 MET A C 1
ATOM 524 O O . MET A 1 70 ? -3.754 3.509 -2.532 1.00 97.81 70 MET A O 1
ATOM 528 N N . LEU A 1 71 ? -3.537 3.713 -4.757 1.00 97.19 71 LEU A N 1
ATOM 529 C CA . LEU A 1 71 ? -3.897 5.137 -4.758 1.00 97.19 71 LEU A CA 1
ATOM 530 C C . LEU A 1 71 ? -5.327 5.356 -4.253 1.00 97.19 71 LEU A C 1
ATOM 532 O O . LEU A 1 71 ? -5.560 6.259 -3.456 1.00 97.19 71 LEU A O 1
ATOM 536 N N . HIS A 1 72 ? -6.272 4.502 -4.657 1.00 97.94 72 HIS A N 1
ATOM 537 C CA . HIS A 1 72 ? -7.638 4.564 -4.145 1.00 97.94 72 HIS A CA 1
ATOM 538 C C . HIS A 1 72 ? -7.679 4.382 -2.624 1.00 97.94 72 HIS A C 1
ATOM 540 O O . HIS A 1 72 ? -8.375 5.120 -1.927 1.00 97.94 72 HIS A O 1
ATOM 546 N N . TYR A 1 73 ? -6.938 3.408 -2.094 1.00 98.19 73 TYR A N 1
ATOM 547 C CA . TYR A 1 73 ? -6.870 3.184 -0.658 1.00 98.19 73 TYR A CA 1
ATOM 548 C C . TYR A 1 73 ? -6.333 4.405 0.094 1.00 98.19 73 TYR A C 1
ATOM 550 O O . TYR A 1 73 ? -6.988 4.857 1.032 1.00 98.19 73 TYR A O 1
ATOM 558 N N . GLN A 1 74 ? -5.218 4.971 -0.375 1.00 96.12 74 GLN A N 1
ATOM 559 C CA . GLN A 1 74 ? -4.572 6.144 0.221 1.00 96.12 74 GLN A CA 1
ATOM 560 C C . GLN A 1 74 ? -5.469 7.388 0.223 1.00 96.12 74 GLN A C 1
ATOM 562 O O . GLN A 1 74 ? -5.502 8.152 1.192 1.00 96.12 74 GLN A O 1
ATOM 567 N N . GLU A 1 75 ? -6.195 7.616 -0.873 1.00 95.62 75 GLU A N 1
ATOM 568 C CA . GLU A 1 75 ? -7.039 8.802 -1.029 1.00 95.62 75 GLU A CA 1
ATOM 569 C C . GLU A 1 75 ? -8.396 8.660 -0.323 1.00 95.62 75 GLU A C 1
ATOM 571 O O . GLU A 1 75 ? -8.890 9.626 0.273 1.00 95.62 75 GLU A O 1
ATOM 576 N N . PHE A 1 76 ? -8.989 7.463 -0.364 1.00 97.19 76 PHE A N 1
ATOM 577 C CA . PHE A 1 76 ? -10.367 7.216 0.070 1.00 97.19 76 PHE A CA 1
ATOM 578 C C . PHE A 1 76 ? -10.497 5.993 0.973 1.00 97.19 76 PHE A C 1
ATOM 580 O O . PHE A 1 76 ? -11.120 6.070 2.032 1.00 97.19 76 PHE A O 1
ATOM 587 N N . GLY A 1 77 ? -9.916 4.863 0.569 1.00 97.94 77 GLY A N 1
ATOM 588 C CA . GLY A 1 77 ? -10.271 3.559 1.118 1.00 97.94 77 GLY A CA 1
ATOM 589 C C . GLY A 1 77 ? -10.078 3.419 2.625 1.00 97.94 77 GLY A C 1
ATOM 590 O O . GLY A 1 77 ? -10.963 2.868 3.277 1.00 97.94 77 GLY A O 1
ATOM 591 N N . TRP A 1 78 ? -8.997 3.950 3.203 1.00 97.94 78 TRP A N 1
ATOM 592 C CA . TRP A 1 78 ? -8.807 3.855 4.656 1.00 97.94 78 TRP A CA 1
ATOM 593 C C . TRP A 1 78 ? -9.840 4.675 5.444 1.00 97.94 78 TRP A C 1
ATOM 595 O O . TRP A 1 78 ? -10.267 4.267 6.521 1.00 97.94 78 TRP A O 1
ATOM 605 N N . ARG A 1 79 ? -10.309 5.804 4.893 1.00 9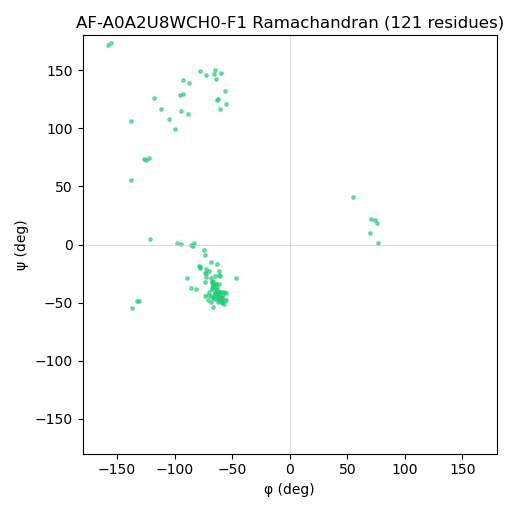7.94 79 ARG A N 1
ATOM 606 C CA . ARG A 1 79 ? -11.365 6.644 5.501 1.00 97.94 79 ARG A CA 1
ATOM 607 C C . ARG A 1 79 ? -12.742 6.008 5.389 1.00 97.94 79 ARG A C 1
ATOM 609 O O . ARG A 1 79 ? -13.629 6.302 6.183 1.00 97.94 79 ARG A O 1
ATOM 616 N N . GLU A 1 80 ? -12.907 5.146 4.396 1.00 98.19 80 GLU A N 1
ATOM 617 C CA . GLU A 1 80 ? -14.090 4.315 4.199 1.00 98.19 80 GLU A CA 1
ATOM 618 C C . GLU A 1 80 ? -14.019 3.005 5.004 1.00 98.19 80 GLU A C 1
ATOM 620 O O . GLU A 1 80 ? -14.951 2.205 4.951 1.00 98.19 80 GLU A O 1
ATOM 625 N N . GLY A 1 81 ? -12.930 2.773 5.749 1.00 98.19 81 GLY A N 1
ATOM 626 C CA . GLY A 1 81 ? -12.729 1.569 6.554 1.00 98.19 81 GLY A CA 1
ATOM 627 C C . GLY A 1 81 ? -12.486 0.303 5.729 1.00 98.19 81 GLY A C 1
ATOM 628 O O . GLY A 1 81 ? -12.733 -0.798 6.217 1.00 98.19 81 GLY A O 1
ATOM 629 N N . ARG A 1 82 ? -12.044 0.435 4.471 1.00 98.69 82 ARG A N 1
ATOM 630 C CA . ARG A 1 82 ? -11.683 -0.707 3.614 1.00 98.69 82 ARG A CA 1
ATOM 631 C C . ARG A 1 82 ? -10.361 -1.300 4.092 1.00 98.69 82 ARG A C 1
ATOM 633 O O . ARG A 1 82 ? -9.478 -0.553 4.494 1.00 98.69 82 ARG A O 1
ATOM 640 N N . ASN A 1 83 ? -10.195 -2.615 3.986 1.00 98.75 83 ASN A N 1
ATOM 641 C CA . ASN A 1 83 ? -8.961 -3.303 4.385 1.00 98.75 83 ASN A CA 1
ATOM 642 C C . ASN A 1 83 ? -8.035 -3.499 3.170 1.00 98.75 83 ASN A C 1
ATOM 644 O O . ASN A 1 83 ? -8.510 -4.020 2.157 1.00 98.75 83 ASN A O 1
ATOM 648 N N . PRO A 1 84 ? -6.744 -3.115 3.240 1.00 98.44 84 PRO A N 1
ATOM 649 C CA . PRO A 1 84 ? -5.799 -3.243 2.126 1.00 98.44 84 PRO A CA 1
ATOM 650 C C . PRO A 1 84 ? -5.364 -4.695 1.873 1.00 98.44 84 PRO A C 1
ATOM 652 O O . PRO A 1 84 ? -4.924 -5.032 0.778 1.00 98.44 84 PRO A O 1
ATOM 655 N N . SER A 1 85 ? -5.500 -5.573 2.867 1.00 98.56 85 SER A N 1
ATOM 656 C CA . SER A 1 85 ? -5.273 -7.015 2.749 1.00 98.56 85 SER A CA 1
ATOM 657 C C . SER A 1 8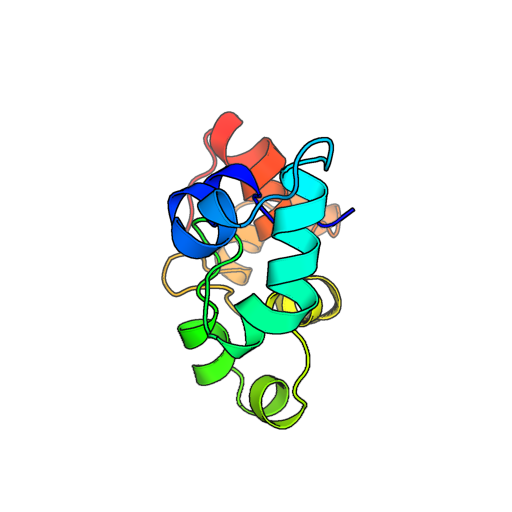5 ? -6.073 -7.772 3.811 1.00 98.56 85 SER A C 1
ATOM 659 O O . SER A 1 85 ? -6.650 -7.172 4.718 1.00 98.56 85 SER A O 1
ATOM 661 N N . ALA A 1 86 ? -6.080 -9.104 3.742 1.00 97.69 86 ALA A N 1
ATOM 662 C CA . ALA A 1 86 ? -6.627 -9.939 4.814 1.00 97.69 86 ALA A CA 1
ATOM 663 C C . ALA A 1 86 ? -5.796 -9.888 6.115 1.00 97.69 86 ALA A C 1
ATOM 665 O O . ALA A 1 86 ? -6.264 -10.348 7.152 1.00 97.69 86 ALA A O 1
ATOM 666 N N . ALA A 1 87 ? -4.562 -9.375 6.057 1.00 97.06 87 ALA A N 1
ATOM 667 C CA . ALA A 1 87 ? -3.634 -9.307 7.186 1.00 97.06 87 ALA A CA 1
ATOM 668 C C . ALA A 1 87 ? -3.618 -7.934 7.882 1.00 97.06 87 ALA A C 1
ATOM 670 O O . ALA A 1 87 ? -2.827 -7.730 8.804 1.00 97.06 87 ALA A O 1
ATOM 671 N N . PHE A 1 88 ? -4.441 -6.991 7.419 1.00 98.12 88 PHE A N 1
ATOM 672 C CA . PHE A 1 88 ? -4.502 -5.638 7.954 1.00 98.12 88 PHE A CA 1
ATOM 673 C C . PHE A 1 88 ? -5.959 -5.186 8.058 1.00 98.12 88 PHE A C 1
ATOM 675 O O . PHE A 1 88 ? -6.586 -4.856 7.048 1.00 98.12 88 PHE A O 1
ATOM 682 N N . ASP A 1 89 ? -6.492 -5.142 9.278 1.00 98.50 89 ASP A N 1
ATOM 683 C CA . ASP A 1 89 ? -7.779 -4.507 9.549 1.00 98.50 89 ASP A CA 1
ATOM 684 C C . ASP A 1 89 ? -7.609 -3.009 9.851 1.00 98.50 89 ASP A C 1
ATOM 686 O O . ASP A 1 89 ? -7.051 -2.608 10.876 1.00 98.50 89 ASP A O 1
ATOM 690 N N . THR A 1 90 ? -8.109 -2.174 8.940 1.00 98.19 90 THR A N 1
ATOM 691 C CA . THR A 1 90 ? -8.017 -0.711 8.998 1.00 98.19 90 THR A CA 1
ATOM 692 C C . THR A 1 90 ? -8.715 -0.140 10.227 1.00 98.19 90 THR A C 1
ATOM 694 O O . THR A 1 90 ? -8.150 0.699 10.933 1.00 98.19 90 THR A O 1
ATOM 697 N N . ASN A 1 91 ? -9.939 -0.590 10.502 1.00 98.31 91 ASN A N 1
ATOM 698 C CA . ASN A 1 91 ? -10.740 -0.039 11.589 1.00 98.31 91 ASN A CA 1
ATOM 699 C C . ASN A 1 91 ? -10.205 -0.507 12.938 1.00 98.31 91 ASN A C 1
ATOM 701 O O . ASN A 1 91 ? -10.020 0.312 13.834 1.00 98.31 91 ASN A O 1
ATOM 705 N N . ALA A 1 92 ? -9.874 -1.791 13.068 1.00 98.38 92 ALA A N 1
ATOM 706 C CA . ALA A 1 92 ? -9.313 -2.326 14.300 1.00 98.38 92 ALA A CA 1
ATOM 707 C C . ALA A 1 92 ? -7.939 -1.709 14.616 1.00 98.38 92 ALA A C 1
ATOM 709 O O . ALA A 1 92 ? -7.647 -1.441 15.786 1.00 98.38 92 ALA A O 1
ATOM 710 N N . TYR A 1 93 ? -7.122 -1.387 13.604 1.00 98.38 93 TYR A N 1
ATOM 711 C CA . TYR A 1 93 ? -5.888 -0.630 13.813 1.00 98.38 93 TYR A CA 1
ATOM 712 C C . TYR A 1 93 ? -6.172 0.772 14.373 1.00 98.38 93 TYR A C 1
ATOM 714 O O . TYR A 1 93 ? -5.582 1.160 15.382 1.00 98.38 93 TYR A O 1
ATOM 722 N N . LEU A 1 94 ? -7.094 1.525 13.763 1.00 98.31 94 LEU A N 1
ATOM 723 C CA . LEU A 1 94 ? -7.447 2.882 14.201 1.00 98.31 94 LEU A CA 1
ATOM 724 C C . LEU A 1 94 ? -8.122 2.908 15.584 1.00 98.31 94 LEU A C 1
ATOM 726 O O . LEU A 1 94 ? -7.852 3.805 16.382 1.00 98.31 94 LEU A O 1
ATOM 730 N N . GLU A 1 95 ? -8.952 1.915 15.904 1.00 98.19 95 GLU A N 1
ATOM 731 C CA . GLU A 1 95 ? -9.563 1.750 17.230 1.00 98.19 95 GLU A CA 1
ATOM 732 C C . GLU A 1 95 ? -8.512 1.472 18.309 1.00 98.19 95 GLU A C 1
ATOM 734 O O . GLU A 1 95 ? -8.562 2.030 19.409 1.00 98.19 95 GLU A O 1
ATOM 739 N N . LYS A 1 96 ? -7.536 0.618 17.991 1.00 98.31 96 LYS A N 1
ATOM 740 C CA . LYS A 1 96 ? -6.451 0.246 18.901 1.00 98.31 96 LYS A CA 1
ATOM 741 C C . LYS A 1 96 ? -5.433 1.363 19.100 1.00 98.31 96 LYS A C 1
ATOM 743 O O . LYS A 1 96 ? -4.812 1.436 20.163 1.00 98.31 96 LYS A O 1
ATOM 748 N N . TYR A 1 97 ? -5.272 2.224 18.101 1.00 98.06 97 TYR A N 1
ATOM 749 C CA . TYR A 1 97 ? -4.296 3.306 18.076 1.00 98.06 97 TYR A CA 1
ATOM 750 C C . TYR A 1 97 ? -4.968 4.678 17.885 1.00 98.06 97 TYR A C 1
ATOM 752 O O . TYR A 1 97 ? -4.873 5.278 16.809 1.00 98.06 97 TYR A O 1
ATOM 760 N N . PRO A 1 98 ? -5.625 5.217 18.938 1.00 97.69 98 PRO A N 1
ATOM 761 C CA . PRO A 1 98 ? -6.383 6.463 18.841 1.00 97.69 98 PRO A CA 1
ATOM 762 C C . PRO A 1 98 ? -5.548 7.686 18.461 1.00 97.69 98 PRO A C 1
ATOM 764 O O . PRO A 1 98 ? -6.103 8.661 17.969 1.00 97.69 98 PRO A O 1
ATOM 767 N N . ASP A 1 99 ? -4.237 7.664 18.696 1.00 98.06 99 ASP A N 1
ATOM 768 C CA . ASP A 1 99 ? -3.319 8.730 18.299 1.00 98.06 99 ASP A CA 1
ATOM 769 C C . ASP A 1 99 ? -3.225 8.862 16.770 1.00 98.06 99 ASP A C 1
ATOM 771 O O . ASP A 1 99 ? -3.288 9.974 16.248 1.00 98.06 99 ASP A O 1
ATOM 775 N N . VAL A 1 100 ? -3.185 7.737 16.050 1.00 97.75 100 VAL A N 1
ATOM 776 C CA . VAL A 1 100 ? -3.193 7.696 14.576 1.00 97.75 100 VAL A CA 1
ATOM 777 C C . VAL A 1 100 ? -4.546 8.154 14.046 1.00 97.75 100 VAL A C 1
ATOM 779 O O . VAL A 1 100 ? -4.612 8.996 13.149 1.00 97.75 100 VAL A O 1
ATOM 782 N N . ALA A 1 101 ? -5.628 7.661 14.658 1.00 97.44 101 ALA A N 1
ATOM 783 C CA . ALA A 1 101 ? -6.988 8.040 14.291 1.00 97.44 101 ALA A CA 1
ATOM 784 C C . ALA A 1 101 ? -7.244 9.543 14.483 1.00 97.44 101 ALA A C 1
ATOM 786 O O . ALA A 1 101 ? -7.740 10.210 13.578 1.00 97.44 101 ALA A O 1
ATOM 787 N N . GLN A 1 102 ? -6.860 10.107 15.631 1.00 97.88 102 GLN A N 1
ATOM 788 C CA . GLN A 1 102 ? -7.023 11.536 15.922 1.00 97.88 102 GLN A CA 1
ATOM 789 C C . GLN A 1 102 ? -6.151 12.414 15.020 1.00 97.88 102 GLN A C 1
ATOM 791 O O . GLN A 1 102 ? -6.573 13.508 14.634 1.00 97.88 102 GLN A O 1
ATOM 796 N N . ALA A 1 103 ? -4.963 11.936 14.646 1.00 97.06 103 ALA A N 1
ATOM 797 C CA . ALA A 1 103 ? -4.088 12.618 13.701 1.00 97.06 103 ALA A CA 1
ATOM 798 C C . ALA A 1 103 ? -4.574 12.529 12.241 1.00 97.06 103 ALA A C 1
ATOM 800 O O . ALA A 1 103 ? -4.043 13.246 11.395 1.00 97.06 103 ALA A O 1
ATOM 801 N N . HIS A 1 104 ? -5.594 11.710 11.950 1.00 95.50 104 HIS A N 1
ATOM 802 C CA . HIS A 1 104 ? -6.126 11.471 10.603 1.00 95.50 104 HIS A CA 1
ATOM 803 C C . HIS A 1 104 ? -5.043 11.019 9.608 1.00 95.50 104 HIS A C 1
ATOM 805 O O . HIS A 1 104 ? -5.009 11.471 8.459 1.00 95.50 104 HIS A O 1
ATOM 811 N N . ILE A 1 105 ? -4.150 10.143 10.067 1.00 95.44 105 ILE A N 1
ATOM 812 C CA . ILE A 1 105 ? -3.078 9.558 9.259 1.00 95.44 105 ILE A CA 1
ATOM 813 C C . ILE A 1 105 ? -3.577 8.234 8.669 1.00 95.44 105 ILE A C 1
ATOM 815 O O . ILE A 1 105 ? -4.280 7.486 9.351 1.00 95.44 105 ILE A O 1
ATOM 819 N N . ASP A 1 106 ? -3.202 7.944 7.421 1.00 96.44 106 ASP A N 1
ATOM 820 C CA . ASP A 1 106 ? -3.432 6.633 6.811 1.00 96.44 106 ASP A CA 1
ATOM 821 C C . ASP A 1 106 ? -2.811 5.532 7.700 1.00 96.44 106 ASP A C 1
ATOM 823 O O . ASP A 1 106 ? -1.606 5.566 7.974 1.00 96.44 106 ASP A O 1
ATOM 827 N N . PRO A 1 107 ? -3.603 4.564 8.196 1.00 97.31 107 PRO A N 1
ATOM 828 C CA . PRO A 1 107 ? -3.112 3.557 9.126 1.00 97.31 107 PRO A CA 1
ATOM 829 C C . PRO A 1 107 ? -2.083 2.609 8.504 1.00 97.31 107 PRO A C 1
ATOM 831 O O . PRO A 1 107 ? -1.181 2.159 9.217 1.00 97.31 107 PRO A O 1
ATOM 834 N N . LEU A 1 108 ? -2.180 2.315 7.202 1.00 97.31 108 LEU A N 1
ATOM 835 C CA . LEU A 1 108 ? -1.200 1.473 6.520 1.00 97.31 108 LEU A CA 1
ATOM 836 C C . LEU A 1 108 ? 0.119 2.231 6.369 1.00 97.31 108 LEU A C 1
ATOM 838 O O . LEU A 1 108 ? 1.162 1.703 6.760 1.00 97.31 108 LEU A O 1
ATOM 842 N N . GLU A 1 109 ? 0.063 3.480 5.894 1.00 96.12 109 GLU A N 1
ATOM 843 C CA . GLU A 1 109 ? 1.242 4.348 5.789 1.00 96.12 109 GLU A CA 1
ATOM 844 C C . GLU A 1 109 ? 1.927 4.484 7.154 1.00 96.12 109 GLU A C 1
ATOM 846 O O . GLU A 1 109 ? 3.140 4.291 7.286 1.00 96.12 109 GLU A O 1
ATOM 851 N N . HIS A 1 110 ? 1.136 4.756 8.197 1.00 96.56 110 HIS A N 1
ATOM 852 C CA . HIS A 1 110 ? 1.630 4.865 9.561 1.00 96.56 110 HIS A CA 1
ATOM 853 C C . HIS A 1 110 ? 2.318 3.575 10.013 1.00 96.56 110 HIS A C 1
ATOM 855 O O . HIS A 1 110 ? 3.405 3.619 10.596 1.00 96.56 110 HIS A O 1
ATOM 861 N N . TYR A 1 111 ? 1.708 2.414 9.767 1.00 96.88 111 TYR A N 1
ATOM 862 C CA . TYR A 1 111 ? 2.293 1.145 10.176 1.00 96.88 111 TYR A CA 1
ATOM 863 C C . TYR A 1 111 ? 3.622 0.860 9.474 1.00 96.88 111 TYR A C 1
ATOM 865 O O . TYR A 1 111 ? 4.587 0.472 10.140 1.00 96.88 111 TYR A O 1
ATOM 873 N N . LEU A 1 112 ? 3.672 1.091 8.160 1.00 94.88 112 LEU A N 1
ATOM 874 C CA . LEU A 1 112 ? 4.864 0.905 7.335 1.00 94.88 112 LEU A CA 1
ATOM 875 C C . LEU A 1 112 ? 6.014 1.822 7.774 1.00 94.88 112 LEU A C 1
ATOM 877 O O . LEU A 1 112 ? 7.159 1.376 7.834 1.00 94.88 112 LEU A O 1
ATOM 881 N N . GLN A 1 113 ? 5.725 3.085 8.103 1.00 94.00 113 GLN A N 1
ATOM 882 C CA . GLN A 1 113 ? 6.755 4.075 8.440 1.00 94.00 113 GLN A CA 1
ATOM 883 C C . GLN A 1 113 ? 7.181 4.046 9.913 1.00 94.00 113 GLN A C 1
ATOM 885 O O . GLN A 1 113 ? 8.364 4.222 10.210 1.00 94.00 113 GLN A O 1
ATOM 890 N N . PHE A 1 114 ? 6.242 3.819 10.833 1.00 95.31 114 PHE A N 1
ATOM 891 C CA . PHE A 1 114 ? 6.468 3.972 12.274 1.00 95.31 114 PHE A CA 1
ATOM 892 C C . PHE A 1 114 ? 5.990 2.761 13.067 1.00 95.31 114 PHE A C 1
ATOM 894 O O . PHE A 1 114 ? 6.736 2.225 13.887 1.00 95.31 114 PHE A O 1
ATOM 901 N N . GLY A 1 115 ? 4.767 2.290 12.808 1.00 95.25 115 GLY A N 1
ATOM 902 C CA . GLY A 1 115 ? 4.089 1.328 13.672 1.00 95.25 115 GLY A CA 1
ATOM 903 C C . GLY A 1 115 ? 4.882 0.044 13.918 1.00 95.25 115 GLY A C 1
ATOM 904 O O . GLY A 1 115 ? 4.957 -0.401 15.061 1.00 95.25 115 GLY A O 1
ATOM 905 N N . ALA A 1 116 ? 5.533 -0.521 12.898 1.00 93.69 116 ALA A N 1
ATOM 906 C CA . ALA A 1 116 ? 6.374 -1.706 13.076 1.00 93.69 116 ALA A CA 1
ATOM 907 C C . ALA A 1 116 ? 7.564 -1.460 14.030 1.00 93.69 116 ALA A C 1
ATOM 909 O O . ALA A 1 116 ? 7.858 -2.299 14.882 1.00 93.69 116 ALA A O 1
ATOM 910 N N . GLN A 1 117 ? 8.225 -0.301 13.931 1.00 95.50 117 GLN A N 1
ATOM 911 C CA . GLN A 1 117 ? 9.360 0.069 14.791 1.00 95.50 117 GLN A CA 1
ATOM 912 C C . GLN A 1 117 ? 8.918 0.435 16.212 1.00 95.50 117 GLN A C 1
ATOM 914 O O . GLN A 1 117 ? 9.629 0.166 17.177 1.00 95.50 117 GLN A O 1
ATOM 919 N N . GLU A 1 118 ? 7.721 1.003 16.345 1.00 96.44 118 GLU A N 1
ATOM 920 C CA . GLU A 1 118 ? 7.080 1.304 17.627 1.00 96.44 118 GLU A CA 1
ATOM 921 C C . GLU A 1 118 ? 6.535 0.050 18.338 1.00 96.44 118 GLU A C 1
ATOM 923 O O . GLU A 1 118 ? 6.034 0.142 19.458 1.00 96.44 118 GLU A O 1
ATOM 928 N N . GLY A 1 119 ? 6.610 -1.129 17.708 1.00 96.50 119 GLY A N 1
ATOM 929 C CA . GLY A 1 119 ? 6.074 -2.376 18.256 1.00 96.50 119 GLY A CA 1
ATOM 930 C C . GLY A 1 119 ? 4.546 -2.463 18.203 1.00 96.50 119 GLY A C 1
ATOM 931 O O . GLY A 1 119 ? 3.943 -3.237 18.952 1.00 96.50 119 GLY A O 1
ATOM 932 N N . ARG A 1 120 ? 3.898 -1.678 17.332 1.00 96.62 120 ARG A N 1
ATOM 933 C CA . ARG A 1 120 ? 2.466 -1.818 17.058 1.00 96.62 120 ARG A CA 1
ATOM 934 C C . ARG A 1 120 ? 2.201 -3.162 16.385 1.00 96.62 120 ARG A C 1
ATOM 936 O O . ARG A 1 120 ? 3.016 -3.679 15.625 1.00 96.62 120 ARG A O 1
ATOM 943 N N . ILE A 1 121 ? 1.041 -3.734 16.677 1.00 94.94 121 ILE A N 1
ATOM 944 C CA . ILE A 1 121 ? 0.653 -5.069 16.226 1.00 94.94 121 ILE A CA 1
ATOM 945 C C . ILE A 1 121 ? -0.575 -4.916 15.343 1.00 94.94 121 ILE A C 1
ATOM 947 O O . ILE A 1 121 ? -1.570 -4.339 15.801 1.00 94.94 121 ILE A O 1
ATOM 951 N N . LEU A 1 122 ? -0.483 -5.464 14.131 1.00 92.31 122 LEU A N 1
ATOM 952 C CA . LEU A 1 122 ? -1.601 -5.594 13.205 1.00 92.31 122 LEU A CA 1
ATOM 953 C C . LEU A 1 122 ? -2.718 -6.435 13.819 1.00 92.31 122 LEU A C 1
ATOM 955 O O . LEU A 1 122 ? -2.475 -7.318 14.645 1.00 92.31 122 LEU A O 1
ATOM 959 N N . THR A 1 123 ? -3.939 -6.099 13.448 1.00 77.25 123 THR A N 1
ATOM 960 C CA . THR A 1 123 ? -5.172 -6.721 13.927 1.00 77.25 123 THR A CA 1
ATOM 961 C C . THR A 1 123 ? -5.894 -7.385 12.781 1.00 77.25 123 THR A C 1
ATOM 963 O O . THR A 1 123 ? -5.805 -6.830 11.661 1.00 77.25 123 THR A O 1
#

Organism: NCBI:txid2202825

Radius of gyration: 14.65 Å; Cα contacts (8 Å, |Δi|>4): 147; chains: 1; bounding box: 38×23×36 Å

pLDDT: mean 96.16, std 6.09, range [47.94, 98.75]

Solvent-accessible surface area (backbone atoms only — not comparable to full-at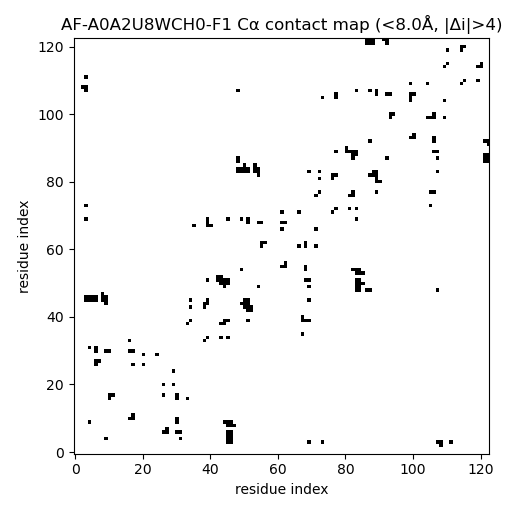om values): 7042 Å² total; per-residue (Å²): 136,59,79,62,57,33,39,67,57,34,36,69,78,31,58,71,61,48,73,61,58,55,88,94,55,60,63,53,66,48,43,48,52,46,34,77,76,43,30,49,86,71,46,45,45,46,28,101,62,37,33,43,56,55,32,38,70,78,30,58,69,51,52,74,67,68,57,54,63,68,60,45,32,76,77,46,29,53,86,72,50,45,46,47,21,98,75,31,38,44,53,60,41,36,70,76,35,53,69,46,47,75,67,69,51,58,64,66,37,43,34,76,76,42,28,60,85,73,66,53,76,80,75

Foldseek 3Di:
DLLLADLVVQCVVPVVQVVVQDPPDDSSVSSVVCCQVPVLVVQGARHPQAGSVQQCVVPVVCVVVVHRSSVCCQVPVLVVQRGRDPQARSVVQCVVPVVCVVVVHRSSSCCVPPCVVVVHHGD